Protein AF-A0A5C6ZJZ5-F1 (afdb_monomer)

Secondary structure (DSSP, 8-state):
----------------SSSSSSS-EEEEEEE-SSSSTT-EEEEEEEESS-S--EEEES-TT----SSEEEEEPTTSEEEEEEE-TTS-EEEEEEEPPP-------------GGGGTTSS--

Sequence (121 aa):
MISFLLLTTSSQSQQSTSKANDRLRVEAETGNPTSVINDGYIELNVLGGTPPFSFKWSNRETALESNKASGLVEGIPYEVIITDSQNKSISRSYTVKAQSITETFNSKFDPLFTLMSSVLF

Solvent-accessible surface area (backbone atoms only — not comparable to full-atom values): 7841 Å² total; per-residue (Å²): 136,84,88,80,91,77,77,83,81,78,84,71,94,74,87,70,83,86,70,65,77,62,50,69,40,77,49,74,50,63,43,55,92,61,95,58,87,40,49,16,33,41,39,53,47,76,43,57,58,48,79,65,66,46,39,46,50,71,52,83,86,52,80,41,66,46,57,58,48,69,66,34,55,50,69,44,79,45,44,36,38,40,31,31,65,83,73,54,71,47,79,47,75,49,59,26,78,59,81,76,76,79,78,74,72,72,80,72,73,72,68,82,59,72,68,71,73,68,81,78,126

Structure (mmCIF, N/CA/C/O backbone):
data_AF-A0A5C6ZJZ5-F1
#
_entry.id   AF-A0A5C6ZJZ5-F1
#
loop_
_atom_site.group_PDB
_atom_site.id
_atom_site.type_symbol
_atom_site.label_atom_id
_atom_site.label_alt_id
_atom_site.label_comp_id
_atom_site.label_asym_id
_atom_site.label_entity_id
_atom_site.label_seq_id
_atom_site.pdbx_PDB_ins_code
_atom_site.Cartn_x
_atom_site.Cartn_y
_atom_site.Cartn_z
_atom_site.occupancy
_atom_site.B_iso_or_equiv
_atom_site.auth_seq_id
_atom_site.auth_comp_id
_atom_site.auth_asym_id
_atom_site.auth_atom_id
_atom_site.pdbx_PDB_model_num
ATOM 1 N N . MET A 1 1 ? 17.114 -49.858 37.613 1.00 51.16 1 MET A N 1
ATOM 2 C CA . MET A 1 1 ? 17.561 -48.892 36.587 1.00 51.16 1 MET A CA 1
ATOM 3 C C . MET A 1 1 ? 16.534 -48.882 35.465 1.00 51.16 1 MET A C 1
ATOM 5 O O . MET A 1 1 ? 16.158 -49.968 35.054 1.00 51.16 1 MET A O 1
ATOM 9 N N . ILE A 1 2 ? 16.176 -47.679 34.987 1.00 47.56 2 ILE A N 1
ATOM 10 C CA . ILE A 1 2 ? 15.502 -47.354 33.704 1.00 47.56 2 ILE A CA 1
ATOM 11 C C . ILE A 1 2 ? 13.963 -47.528 33.743 1.00 47.56 2 ILE A C 1
ATOM 13 O O . ILE A 1 2 ? 13.474 -48.643 33.829 1.00 47.56 2 ILE A O 1
ATOM 17 N N . SER A 1 3 ? 13.182 -46.453 33.952 1.00 48.03 3 SER A N 1
ATOM 18 C CA . SER A 1 3 ? 12.715 -45.426 32.976 1.00 48.03 3 SER A CA 1
ATOM 19 C C . SER A 1 3 ? 11.649 -46.009 32.025 1.00 48.03 3 SER A C 1
ATOM 21 O O . SER A 1 3 ? 11.867 -47.067 31.460 1.00 48.03 3 SER A O 1
ATOM 23 N N . PHE A 1 4 ? 10.457 -45.442 31.828 1.00 49.22 4 PHE A N 1
ATOM 24 C CA . PHE A 1 4 ? 10.199 -44.078 31.375 1.00 49.22 4 PHE A CA 1
ATOM 25 C C . PHE A 1 4 ? 8.780 -43.621 31.749 1.00 49.22 4 PHE A C 1
ATOM 27 O O . PHE A 1 4 ? 7.790 -44.294 31.468 1.00 49.22 4 PHE A O 1
ATOM 34 N N . LEU A 1 5 ? 8.711 -42.420 32.319 1.00 56.75 5 LEU A N 1
ATOM 35 C CA . LEU A 1 5 ? 7.528 -41.574 32.393 1.00 56.75 5 LEU A CA 1
ATOM 36 C C . LEU A 1 5 ? 7.246 -41.041 30.976 1.00 56.75 5 LEU A C 1
ATOM 38 O O . LEU A 1 5 ? 7.980 -40.180 30.493 1.00 56.75 5 LEU A O 1
ATOM 42 N N . LEU A 1 6 ? 6.227 -41.556 30.288 1.00 57.25 6 LEU A N 1
ATOM 43 C CA . LEU A 1 6 ? 5.754 -40.968 29.033 1.00 57.25 6 LEU A CA 1
ATOM 44 C C . LEU A 1 6 ? 4.543 -40.092 29.334 1.00 57.25 6 LEU A C 1
ATOM 46 O O . LEU A 1 6 ? 3.450 -40.567 29.635 1.00 57.25 6 LEU A O 1
ATOM 50 N N . LEU A 1 7 ? 4.819 -38.790 29.305 1.00 52.09 7 LEU A N 1
ATOM 51 C CA . LEU A 1 7 ? 3.867 -37.698 29.395 1.00 52.09 7 LEU A CA 1
ATOM 52 C C . LEU A 1 7 ? 2.707 -37.943 28.428 1.00 52.09 7 LEU A C 1
ATOM 54 O O . LEU A 1 7 ? 2.906 -38.193 27.239 1.00 52.09 7 LEU A O 1
ATOM 58 N N . THR A 1 8 ? 1.489 -37.810 28.941 1.00 52.31 8 THR A N 1
ATOM 59 C CA . THR A 1 8 ? 0.281 -37.709 28.133 1.00 52.31 8 THR A CA 1
ATOM 60 C C . THR A 1 8 ? 0.430 -36.528 27.180 1.00 52.31 8 THR A C 1
ATOM 62 O O . THR A 1 8 ? 0.339 -35.371 27.592 1.00 52.31 8 THR A O 1
ATOM 65 N N . THR A 1 9 ? 0.633 -36.790 25.893 1.00 54.66 9 THR A N 1
ATOM 66 C CA . THR A 1 9 ? 0.371 -35.789 24.862 1.00 54.66 9 THR A CA 1
ATOM 67 C C . THR A 1 9 ? -1.144 -35.654 24.742 1.00 54.66 9 THR A C 1
ATOM 69 O O . THR A 1 9 ? -1.765 -36.287 23.887 1.00 54.66 9 THR A O 1
ATOM 72 N N . SER A 1 10 ? -1.768 -34.851 25.613 1.00 52.91 10 SER A N 1
ATOM 73 C CA . SER A 1 10 ? -3.106 -34.323 25.339 1.00 52.91 10 SER A CA 1
ATOM 74 C C . SER A 1 10 ? -2.964 -33.302 24.216 1.00 52.91 10 SER A C 1
ATOM 76 O O . SER A 1 10 ? -2.800 -32.100 24.428 1.00 52.91 10 SER A O 1
ATOM 78 N N . SER A 1 11 ? -2.943 -33.823 22.995 1.00 55.97 11 SER A N 1
ATOM 79 C CA . SER A 1 11 ? -3.077 -33.044 21.782 1.00 55.97 11 SER A CA 1
ATOM 80 C C . SER A 1 11 ? -4.490 -32.472 21.766 1.00 55.97 11 SER A C 1
ATOM 82 O O . SER A 1 11 ? -5.435 -33.201 21.484 1.00 55.97 11 SER A O 1
ATOM 84 N N . GLN A 1 12 ? -4.637 -31.203 22.154 1.00 45.44 12 GLN A N 1
ATOM 85 C CA . GLN A 1 12 ? -5.753 -30.340 21.757 1.00 45.44 12 GLN A CA 1
ATOM 86 C C . GLN A 1 12 ? -5.498 -28.884 22.180 1.00 45.44 12 GLN A C 1
ATOM 88 O O . GLN A 1 12 ? -6.189 -28.302 23.007 1.00 45.44 12 GLN A O 1
ATOM 93 N N . SER A 1 13 ? -4.527 -28.238 21.538 1.00 47.72 13 SER A N 1
ATOM 94 C CA . SER A 1 13 ? -4.608 -26.796 21.278 1.00 47.72 13 SER A CA 1
ATOM 95 C C . SER A 1 13 ? -5.205 -26.576 19.885 1.00 47.72 13 SER A C 1
ATOM 97 O O . SER A 1 13 ? -4.597 -25.992 18.997 1.00 47.72 13 SER A O 1
ATOM 99 N N . GLN A 1 14 ? -6.432 -27.058 19.686 1.00 46.06 14 GLN A N 1
ATOM 100 C CA . GLN A 1 14 ? -7.298 -26.587 18.604 1.00 46.06 14 GLN A CA 1
ATOM 101 C C . GLN A 1 14 ? -8.611 -26.056 19.180 1.00 46.06 14 GLN A C 1
ATOM 103 O O . GLN A 1 14 ? -9.696 -26.366 18.707 1.00 46.06 14 GLN A O 1
ATOM 108 N N . GLN A 1 15 ? -8.523 -25.205 20.202 1.00 44.91 15 GLN A N 1
ATOM 109 C CA . GLN A 1 15 ? -9.610 -24.282 20.505 1.00 44.91 15 GLN A CA 1
ATOM 110 C C . GLN A 1 15 ? -9.346 -22.976 19.756 1.00 44.91 15 GLN A C 1
ATOM 112 O O . GLN A 1 15 ? -8.782 -22.022 20.282 1.00 44.91 15 GLN A O 1
ATOM 117 N N . SER A 1 16 ? -9.687 -22.951 18.470 1.00 49.12 16 SER A N 1
ATOM 118 C CA . SER A 1 16 ? -9.723 -21.723 17.668 1.00 49.12 16 SER A CA 1
ATOM 119 C C . SER A 1 16 ? -10.719 -21.868 16.523 1.00 49.12 16 SER A C 1
ATOM 121 O O . SER A 1 16 ? -10.360 -21.754 15.360 1.00 49.12 16 SER A O 1
ATOM 123 N N . THR A 1 17 ? -11.989 -22.116 16.846 1.00 42.81 17 THR A N 1
ATOM 124 C CA . THR A 1 17 ? -13.073 -22.051 15.848 1.00 42.81 17 THR A CA 1
ATOM 125 C C . THR A 1 17 ? -14.242 -21.139 16.230 1.00 42.81 17 THR A C 1
ATOM 127 O O . THR A 1 17 ? -15.189 -21.054 15.462 1.00 42.81 17 THR A O 1
ATOM 130 N N . SER A 1 18 ? -14.182 -20.354 17.318 1.00 50.16 18 SER A N 1
ATOM 131 C CA . SER A 1 18 ? -15.253 -19.376 17.636 1.00 50.16 18 SER A CA 1
ATOM 132 C C . SER A 1 18 ? -14.809 -17.925 17.871 1.00 50.16 18 SER A C 1
ATOM 134 O O . SER A 1 18 ? -15.624 -17.082 18.228 1.00 50.16 18 SER A O 1
ATOM 136 N N . LYS A 1 19 ? -13.539 -17.582 17.614 1.00 47.31 19 LYS A N 1
ATOM 137 C CA . LYS A 1 19 ? -13.053 -16.183 17.650 1.00 47.31 19 LYS A CA 1
ATOM 138 C C . LYS A 1 19 ? -11.983 -15.888 16.594 1.00 47.31 19 LYS A C 1
ATOM 140 O O . LYS A 1 19 ? -11.098 -15.059 16.788 1.00 47.31 19 LYS A O 1
ATOM 145 N N . ALA A 1 20 ? -12.032 -16.623 15.486 1.00 44.69 20 ALA A N 1
ATOM 146 C CA . ALA A 1 20 ? -11.135 -16.430 14.348 1.00 44.69 20 ALA A CA 1
ATOM 147 C C . ALA A 1 20 ? -11.693 -15.426 13.318 1.00 44.69 20 ALA A C 1
ATOM 149 O O . ALA A 1 20 ? -10.914 -14.862 12.560 1.00 44.69 20 ALA A O 1
ATOM 150 N N . ASN A 1 21 ? -13.004 -15.145 13.347 1.00 51.97 21 ASN A N 1
ATOM 151 C CA . ASN A 1 21 ? -13.666 -14.224 12.410 1.00 51.97 21 ASN A CA 1
ATOM 152 C C . ASN A 1 21 ? -13.726 -12.756 12.879 1.00 51.97 21 ASN A C 1
ATOM 154 O O . ASN A 1 21 ? -14.207 -11.914 12.135 1.00 51.97 21 ASN A O 1
ATOM 158 N N . ASP A 1 22 ? -13.230 -12.435 14.079 1.00 55.84 22 ASP A N 1
ATOM 159 C CA . ASP A 1 22 ? -13.192 -11.058 14.623 1.00 55.84 22 ASP A CA 1
ATOM 160 C C . ASP A 1 22 ? -11.760 -10.486 14.701 1.00 55.84 22 ASP A C 1
ATOM 162 O O . ASP A 1 22 ? -11.496 -9.392 15.201 1.00 55.84 22 ASP A O 1
ATOM 166 N N . ARG A 1 23 ? -10.772 -11.250 14.225 1.00 70.50 23 ARG A N 1
ATOM 167 C CA . ARG A 1 23 ? -9.398 -10.756 14.142 1.00 70.50 23 ARG A CA 1
ATOM 168 C C . ARG A 1 23 ? -9.292 -9.880 12.903 1.00 70.50 23 ARG A C 1
ATOM 170 O O . ARG A 1 23 ? -9.435 -10.396 11.801 1.00 70.50 23 ARG A O 1
ATOM 177 N N . LEU A 1 24 ? -9.022 -8.588 13.108 1.00 77.88 24 LEU A N 1
ATOM 178 C CA . LEU A 1 24 ? -8.704 -7.636 12.044 1.00 77.88 24 LEU A CA 1
ATOM 179 C C . LEU A 1 24 ? -7.653 -8.271 11.121 1.00 77.88 24 LEU A C 1
ATOM 181 O O . LEU A 1 24 ? -6.517 -8.530 11.525 1.00 77.88 24 LEU A O 1
ATOM 185 N N . ARG A 1 25 ? -8.059 -8.596 9.897 1.00 82.25 25 ARG A N 1
ATOM 186 C CA . ARG A 1 25 ? -7.195 -9.146 8.859 1.00 82.25 25 ARG A CA 1
ATOM 187 C C . ARG A 1 25 ? -7.152 -8.144 7.723 1.00 82.25 25 ARG A C 1
ATOM 189 O O . ARG A 1 25 ? -8.117 -7.442 7.458 1.00 82.25 25 ARG A O 1
ATOM 196 N N . VAL A 1 26 ? -5.995 -8.047 7.089 1.00 85.50 26 VAL A N 1
ATOM 197 C CA . VAL A 1 26 ? -5.802 -7.143 5.961 1.00 85.50 26 VAL A CA 1
ATOM 198 C C . VAL A 1 26 ? -5.121 -7.958 4.888 1.00 85.50 26 VAL A C 1
ATOM 200 O O . VAL A 1 26 ? -4.087 -8.575 5.152 1.00 85.50 26 VAL A O 1
ATOM 203 N N . GLU A 1 27 ? -5.753 -7.997 3.730 1.00 86.75 27 GLU A N 1
ATOM 204 C CA . GLU A 1 27 ? -5.222 -8.571 2.503 1.00 86.75 27 GLU A CA 1
ATOM 205 C C . GLU A 1 27 ? -4.886 -7.401 1.577 1.00 86.75 27 GLU A C 1
ATOM 207 O O . GLU A 1 27 ? -5.584 -6.388 1.595 1.00 86.75 27 GLU A O 1
ATOM 212 N N . ALA A 1 28 ? -3.790 -7.495 0.828 1.00 86.75 28 ALA A N 1
ATOM 213 C CA . ALA A 1 28 ? -3.397 -6.446 -0.102 1.00 86.75 28 ALA A CA 1
ATOM 214 C C . ALA A 1 28 ? -3.234 -7.005 -1.502 1.00 86.75 28 ALA A C 1
ATOM 216 O O . ALA A 1 28 ? -2.652 -8.075 -1.694 1.00 86.75 28 ALA A O 1
ATOM 217 N N . GLU A 1 29 ? -3.704 -6.230 -2.461 1.00 89.12 29 GLU A N 1
ATOM 218 C CA . GLU A 1 29 ? -3.447 -6.420 -3.872 1.00 89.12 29 GLU A CA 1
ATOM 219 C C . GLU A 1 29 ? -2.383 -5.412 -4.306 1.00 89.12 29 GLU A C 1
ATOM 221 O O . GLU A 1 29 ? -2.502 -4.219 -4.025 1.00 89.12 29 GLU A O 1
ATOM 226 N N . THR A 1 30 ? -1.318 -5.888 -4.951 1.00 88.94 30 THR A N 1
ATOM 227 C CA . THR A 1 30 ? -0.250 -5.031 -5.475 1.00 88.94 30 THR A CA 1
ATOM 228 C C . THR A 1 30 ? -0.083 -5.256 -6.967 1.00 88.94 30 THR A C 1
ATOM 230 O O . THR A 1 30 ? -0.168 -6.387 -7.449 1.00 88.94 30 THR A O 1
ATOM 233 N N . GLY A 1 31 ? 0.180 -4.182 -7.703 1.00 85.75 31 GLY A N 1
ATOM 234 C CA . GLY A 1 31 ? 0.367 -4.257 -9.146 1.00 85.75 31 GLY A CA 1
ATOM 235 C C . GLY A 1 31 ? 0.950 -2.977 -9.723 1.00 85.75 31 GLY A C 1
ATOM 236 O O . GLY A 1 31 ? 1.074 -1.974 -9.029 1.00 85.75 31 GLY A O 1
ATOM 237 N N . ASN A 1 32 ? 1.309 -3.028 -11.001 1.00 85.25 32 ASN A N 1
ATOM 238 C CA . ASN A 1 32 ? 1.593 -1.855 -11.823 1.00 85.25 32 ASN A CA 1
ATOM 239 C C . ASN A 1 32 ? 0.718 -1.991 -13.087 1.00 85.25 32 ASN A C 1
ATOM 241 O O . ASN A 1 32 ? 0.840 -3.011 -13.777 1.00 85.25 32 ASN A O 1
ATOM 245 N N . PRO A 1 33 ? -0.207 -1.047 -13.353 1.00 80.88 33 PRO A N 1
ATOM 246 C CA . PRO A 1 33 ? -1.108 -1.108 -14.497 1.00 80.88 33 PRO A CA 1
ATOM 247 C C . PRO A 1 33 ? -0.410 -0.760 -15.819 1.00 80.88 33 PRO A C 1
ATOM 249 O O . PRO A 1 33 ? -0.965 -1.029 -16.884 1.00 80.88 33 PRO A O 1
ATOM 252 N N . THR A 1 34 ? 0.782 -0.166 -15.774 1.00 77.75 34 THR A N 1
ATOM 253 C CA . THR A 1 34 ? 1.538 0.271 -16.946 1.00 77.75 34 THR A CA 1
ATOM 254 C C . THR A 1 34 ? 2.941 -0.344 -16.981 1.00 77.75 34 THR A C 1
ATOM 256 O O . THR A 1 34 ? 3.347 -1.127 -16.125 1.00 77.75 34 THR A O 1
ATOM 259 N N . SER A 1 35 ? 3.693 -0.036 -18.038 1.00 76.12 35 SER A N 1
ATOM 260 C CA . SER A 1 35 ? 5.134 -0.324 -18.117 1.00 76.12 35 SER A CA 1
ATOM 261 C C . SER A 1 35 ? 5.981 0.877 -17.681 1.00 76.12 35 SER A C 1
ATOM 263 O O . SER A 1 35 ? 7.182 0.911 -17.944 1.00 76.12 35 SER A O 1
ATOM 265 N N . VAL A 1 36 ? 5.353 1.890 -17.074 1.00 74.81 36 VAL A N 1
ATOM 266 C CA . VAL A 1 36 ? 6.022 3.092 -16.575 1.00 74.81 36 VAL A CA 1
ATOM 267 C C . VAL A 1 36 ? 6.521 2.823 -15.158 1.00 74.81 36 VAL A C 1
ATOM 269 O O . VAL A 1 36 ? 5.866 2.144 -14.371 1.00 74.81 36 VAL A O 1
ATOM 272 N N . ILE A 1 37 ? 7.704 3.347 -14.847 1.00 72.38 37 ILE A N 1
ATOM 273 C CA . ILE A 1 37 ? 8.309 3.273 -13.515 1.00 72.38 37 ILE A CA 1
ATOM 274 C C . ILE A 1 37 ? 7.537 4.207 -12.570 1.00 72.38 37 ILE A C 1
ATOM 276 O O . ILE A 1 37 ? 7.219 5.331 -12.961 1.00 72.38 37 ILE A O 1
ATOM 280 N N . ASN A 1 38 ? 7.306 3.784 -11.325 1.00 79.81 38 ASN A N 1
ATOM 281 C CA . ASN A 1 38 ? 6.584 4.534 -10.282 1.00 79.81 38 ASN A CA 1
ATOM 282 C C . ASN A 1 38 ? 5.066 4.666 -10.487 1.00 79.81 38 ASN A C 1
ATOM 284 O O . ASN A 1 38 ? 4.453 5.580 -9.937 1.00 79.81 38 ASN A O 1
ATOM 288 N N . ASP A 1 39 ? 4.449 3.766 -11.251 1.00 82.38 39 ASP A N 1
ATOM 289 C CA . ASP A 1 39 ? 2.990 3.733 -11.440 1.00 82.38 39 ASP A CA 1
ATOM 290 C C . ASP A 1 39 ? 2.331 2.587 -10.649 1.00 82.38 39 ASP A C 1
ATOM 292 O O . ASP A 1 39 ? 1.192 2.186 -10.881 1.00 82.38 39 ASP A O 1
ATOM 296 N N . GLY A 1 40 ? 3.051 2.035 -9.669 1.00 85.88 40 GLY A N 1
ATOM 297 C CA . GLY A 1 40 ? 2.559 0.967 -8.815 1.00 85.88 40 GLY A CA 1
ATOM 298 C C . GLY A 1 40 ? 1.353 1.378 -7.966 1.00 85.88 40 GLY A C 1
ATOM 299 O O . GLY A 1 40 ? 1.214 2.531 -7.543 1.00 85.88 40 GLY A O 1
ATOM 300 N N . TYR A 1 41 ? 0.504 0.403 -7.646 1.00 86.94 41 TYR A N 1
ATOM 301 C CA . TYR A 1 41 ? -0.575 0.540 -6.675 1.00 86.94 41 TYR A CA 1
ATOM 302 C C . TYR A 1 41 ? -0.522 -0.546 -5.600 1.00 86.94 41 TYR A C 1
ATOM 304 O O . TYR A 1 41 ? -0.057 -1.667 -5.825 1.00 86.94 41 TYR A O 1
ATOM 312 N N . ILE A 1 42 ? -1.035 -0.192 -4.425 1.00 88.44 42 ILE A N 1
ATOM 313 C CA . ILE A 1 42 ? -1.366 -1.110 -3.340 1.00 88.44 42 ILE A CA 1
ATOM 314 C C . ILE A 1 42 ? -2.807 -0.817 -2.928 1.00 88.44 42 ILE A C 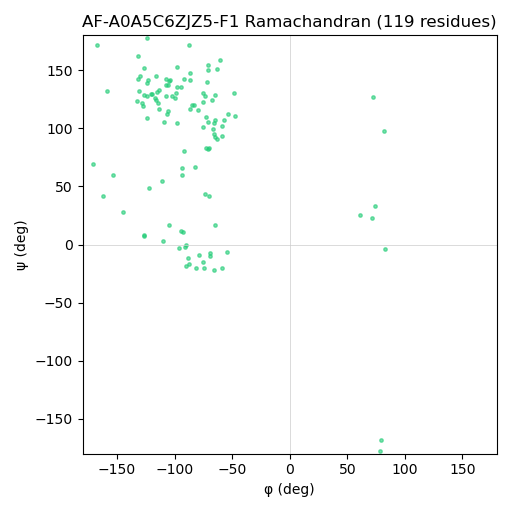1
ATOM 316 O O . ILE A 1 42 ? -3.135 0.303 -2.536 1.00 88.44 42 ILE A O 1
ATOM 320 N N . GLU A 1 43 ? -3.666 -1.824 -3.004 1.00 89.44 43 GLU A N 1
ATOM 321 C CA . GLU A 1 43 ? -5.061 -1.753 -2.584 1.00 89.44 43 GLU A CA 1
ATOM 322 C C . GLU A 1 43 ? -5.295 -2.709 -1.413 1.00 89.44 43 GLU A C 1
ATOM 324 O O . GLU A 1 43 ? -4.960 -3.890 -1.475 1.00 89.44 43 GLU A O 1
ATOM 329 N N . LEU A 1 44 ? -5.813 -2.181 -0.306 1.00 88.75 44 LEU A N 1
ATOM 330 C CA . LEU A 1 44 ? -6.046 -2.908 0.934 1.00 88.75 44 LEU A CA 1
ATOM 331 C C . LEU A 1 44 ? -7.509 -3.327 1.046 1.00 88.75 44 LEU A C 1
ATOM 333 O O . LEU A 1 44 ? -8.420 -2.500 0.985 1.00 88.75 44 LEU A O 1
ATOM 337 N N . ASN A 1 45 ? -7.706 -4.605 1.341 1.00 88.00 45 ASN A N 1
ATOM 338 C CA . ASN A 1 45 ? -8.980 -5.197 1.708 1.00 88.00 45 ASN A CA 1
ATOM 339 C C . ASN A 1 45 ? -8.947 -5.552 3.197 1.00 88.00 45 ASN A C 1
ATOM 341 O O . ASN A 1 45 ? -8.282 -6.500 3.624 1.00 88.00 45 ASN A O 1
ATOM 345 N N . VAL A 1 46 ? -9.647 -4.754 4.005 1.00 85.69 46 VAL A N 1
ATOM 346 C CA . VAL A 1 46 ? -9.790 -4.993 5.446 1.00 85.69 46 VAL A CA 1
ATOM 347 C C . VAL A 1 46 ? -10.943 -5.969 5.671 1.00 85.69 46 VAL A C 1
ATOM 349 O O . VAL A 1 46 ? -12.080 -5.705 5.290 1.00 85.69 46 VAL A O 1
ATOM 352 N N . LEU A 1 47 ? -10.644 -7.109 6.289 1.00 84.62 47 LEU A N 1
ATOM 353 C CA . LEU A 1 47 ? -11.594 -8.168 6.610 1.00 84.62 47 LEU A CA 1
ATOM 354 C C . LEU A 1 47 ? -11.715 -8.292 8.134 1.00 84.62 47 LEU A C 1
ATOM 356 O O . LEU A 1 47 ? -10.730 -8.551 8.831 1.00 84.62 47 LEU A O 1
ATOM 360 N N . GLY A 1 48 ? -12.934 -8.133 8.651 1.00 81.94 48 GLY A N 1
ATOM 361 C CA . GLY A 1 48 ? -13.207 -8.093 10.092 1.00 81.94 48 GLY A CA 1
ATOM 362 C C . GLY A 1 48 ? -12.878 -6.738 10.736 1.00 81.94 48 GLY A C 1
ATOM 363 O O . GLY A 1 48 ? -12.642 -5.751 10.044 1.00 81.94 48 GLY A O 1
ATOM 364 N N . GLY A 1 49 ? -12.862 -6.687 12.072 1.00 80.94 49 GLY A N 1
ATOM 365 C CA . GLY A 1 49 ? -12.670 -5.446 12.834 1.00 80.94 49 GLY A CA 1
ATOM 366 C C . GLY A 1 49 ? -13.929 -4.574 12.921 1.00 80.94 49 GLY A C 1
ATOM 367 O O . GLY A 1 49 ? -14.999 -4.948 12.446 1.00 80.94 49 GLY A O 1
ATOM 368 N N . THR A 1 50 ? -13.807 -3.410 13.568 1.00 83.38 50 THR A N 1
ATOM 369 C CA . THR A 1 50 ? -14.920 -2.459 13.742 1.00 83.38 50 THR A CA 1
ATOM 370 C C . THR A 1 50 ? -14.639 -1.165 12.969 1.00 83.38 50 THR A C 1
ATOM 372 O O . THR A 1 50 ? -13.682 -0.467 13.307 1.00 83.38 50 THR A O 1
ATOM 375 N N . PRO A 1 51 ? -15.453 -0.813 11.958 1.00 81.69 51 PRO A N 1
ATOM 376 C CA . PRO A 1 51 ? -15.369 0.491 11.298 1.00 81.69 51 PRO A CA 1
ATOM 377 C C . PRO A 1 51 ? -15.625 1.654 12.284 1.00 81.69 51 PRO A C 1
ATOM 379 O O . PRO A 1 51 ? -16.290 1.444 13.304 1.00 81.69 51 PRO A O 1
ATOM 382 N N . PRO A 1 52 ? -15.181 2.893 11.995 1.00 86.56 52 PRO A N 1
ATOM 383 C CA . PRO A 1 52 ? -14.328 3.312 10.875 1.00 86.56 52 PRO A CA 1
ATOM 384 C C . PRO A 1 52 ? -12.871 2.837 11.004 1.00 86.56 52 PRO A C 1
ATOM 386 O O . PRO A 1 52 ? -12.378 2.624 12.109 1.00 86.56 52 PRO A O 1
ATOM 389 N N . PHE A 1 53 ? -12.191 2.694 9.863 1.00 86.44 53 PHE A N 1
ATOM 390 C CA . PHE A 1 53 ? -10.763 2.376 9.797 1.00 86.44 53 PHE A CA 1
ATOM 391 C C . PHE A 1 53 ? -9.966 3.612 9.384 1.00 86.44 53 PHE A C 1
ATOM 393 O O . PHE A 1 53 ? -10.360 4.298 8.442 1.00 86.44 53 PHE A O 1
ATOM 400 N N . SER A 1 54 ? -8.837 3.845 10.048 1.00 86.38 54 SER A N 1
ATOM 401 C CA . SER A 1 54 ? -7.845 4.850 9.654 1.00 86.38 54 SER A CA 1
ATOM 402 C C . SER A 1 54 ? -6.605 4.175 9.090 1.00 86.38 54 SER A C 1
ATOM 404 O O . SER A 1 54 ? -6.114 3.188 9.650 1.00 86.38 54 SER A O 1
ATOM 406 N N . PHE A 1 55 ? -6.090 4.728 7.996 1.00 86.81 55 PHE A N 1
ATOM 407 C CA . PHE A 1 55 ? -4.932 4.207 7.277 1.00 86.81 55 PHE A CA 1
ATOM 408 C C . PHE A 1 55 ? -3.805 5.227 7.328 1.00 86.81 55 PHE A C 1
ATOM 410 O O . PHE A 1 55 ? -3.976 6.378 6.938 1.00 86.81 55 PHE A O 1
ATOM 417 N N . LYS A 1 56 ? -2.632 4.793 7.784 1.00 84.81 56 LYS A N 1
ATOM 418 C CA . LYS A 1 56 ? -1.431 5.622 7.812 1.00 84.81 56 LYS A CA 1
ATOM 419 C C . LYS A 1 56 ? -0.309 4.935 7.053 1.00 84.81 56 LYS A C 1
ATOM 421 O O . LYS A 1 56 ? 0.254 3.955 7.536 1.00 84.81 56 LYS A O 1
ATOM 426 N N . TRP A 1 57 ? 0.020 5.474 5.887 1.00 85.56 57 TRP A N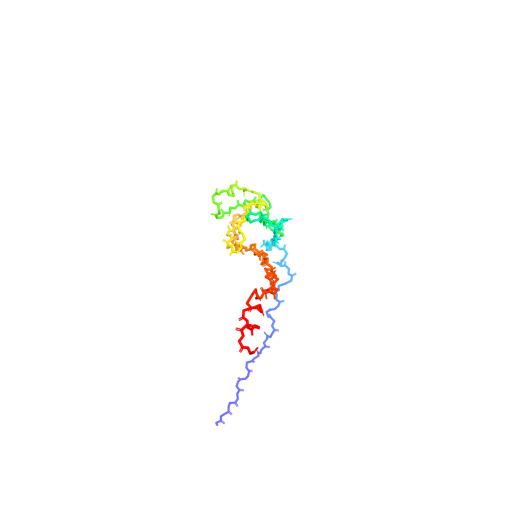 1
ATOM 427 C CA . TRP A 1 57 ? 1.131 5.019 5.055 1.00 85.56 57 TRP A CA 1
ATOM 428 C C . TRP A 1 57 ? 2.445 5.693 5.472 1.00 85.56 57 TRP A C 1
A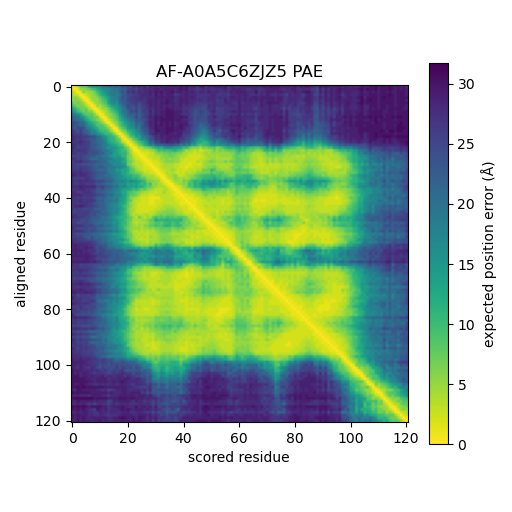TOM 430 O O . TRP A 1 57 ? 2.454 6.842 5.917 1.00 85.56 57 TRP A O 1
ATOM 440 N N . SER A 1 58 ? 3.570 4.986 5.341 1.00 78.62 58 SER A N 1
ATOM 441 C CA . SER A 1 58 ? 4.900 5.516 5.676 1.00 78.62 58 SER A CA 1
ATOM 442 C C . SER A 1 58 ? 5.445 6.519 4.650 1.00 78.62 58 SER A C 1
ATOM 444 O O . SER A 1 58 ? 6.319 7.320 4.989 1.00 78.62 58 SER A O 1
ATOM 446 N N . ASN A 1 59 ? 4.932 6.516 3.415 1.00 70.88 59 ASN A N 1
ATOM 447 C CA . ASN A 1 59 ? 5.343 7.459 2.379 1.00 70.88 59 ASN A CA 1
ATOM 448 C C . ASN A 1 59 ? 4.588 8.793 2.527 1.00 70.88 59 ASN A C 1
ATOM 450 O O . ASN A 1 59 ? 3.362 8.827 2.457 1.00 70.88 59 ASN A O 1
ATOM 454 N N . ARG A 1 60 ? 5.322 9.898 2.723 1.00 56.47 60 ARG A N 1
ATOM 455 C CA . ARG A 1 60 ? 4.752 11.239 2.960 1.00 56.47 60 ARG A CA 1
ATOM 456 C C . ARG A 1 60 ? 3.990 11.808 1.763 1.00 56.47 60 ARG A C 1
ATOM 458 O O . ARG A 1 60 ? 3.148 12.675 1.969 1.00 56.47 60 ARG A O 1
ATOM 465 N N . GLU A 1 61 ? 4.266 11.331 0.549 1.00 58.41 61 GLU A N 1
ATOM 466 C CA . GLU A 1 61 ? 3.526 11.761 -0.647 1.00 58.41 61 GLU A CA 1
ATOM 467 C C . GLU A 1 61 ? 2.187 11.029 -0.807 1.00 58.41 61 GLU A C 1
ATOM 469 O O . GLU A 1 61 ? 1.265 11.541 -1.436 1.00 58.41 61 GLU A O 1
ATOM 474 N N . THR A 1 62 ? 2.023 9.873 -0.160 1.00 57.50 62 THR A N 1
ATOM 475 C CA . THR A 1 62 ? 0.767 9.118 -0.141 1.00 57.50 62 THR A CA 1
ATOM 476 C C . THR A 1 62 ? -0.041 9.501 1.100 1.00 57.50 62 THR A C 1
ATOM 478 O O . THR A 1 62 ? -0.240 8.706 2.016 1.00 57.50 62 THR A O 1
ATOM 481 N N . ALA A 1 63 ? -0.496 10.754 1.158 1.00 52.25 63 ALA A N 1
ATOM 482 C CA . ALA A 1 63 ? -1.289 11.307 2.263 1.00 52.25 63 ALA A CA 1
ATOM 483 C C . ALA A 1 63 ? -2.748 10.800 2.280 1.00 52.25 63 ALA A C 1
ATOM 485 O O . ALA A 1 63 ? -3.690 11.573 2.450 1.00 52.25 63 ALA A O 1
ATOM 486 N N . LEU A 1 64 ? -2.958 9.504 2.057 1.00 54.97 64 LEU A N 1
ATOM 487 C CA . LEU A 1 64 ? -4.283 8.926 1.894 1.00 54.97 64 LEU A CA 1
ATOM 488 C C . LEU A 1 64 ? -4.668 8.129 3.145 1.00 54.97 64 LEU A C 1
ATOM 490 O O . LEU A 1 64 ? -4.166 7.034 3.369 1.00 54.97 64 LEU A O 1
ATOM 494 N N . GLU A 1 65 ? -5.669 8.625 3.877 1.00 61.28 65 GLU A N 1
ATOM 495 C CA . GLU A 1 65 ? -6.540 7.847 4.789 1.00 61.28 65 GLU A CA 1
ATOM 496 C C . GLU A 1 65 ? -7.393 6.812 4.014 1.00 61.28 65 GLU A C 1
ATOM 498 O O . GLU A 1 65 ? -8.418 6.332 4.491 1.00 61.28 65 GLU A O 1
ATOM 503 N N . SER A 1 66 ? -7.015 6.506 2.773 1.00 75.12 66 SER A N 1
ATOM 504 C CA . SER A 1 66 ? -7.728 5.610 1.881 1.00 75.12 66 SER A CA 1
ATOM 505 C C . SER A 1 66 ? -7.093 4.228 1.916 1.00 75.12 66 SER A C 1
ATOM 507 O O . SER A 1 66 ? -5.889 4.060 2.134 1.00 75.12 66 SER A O 1
ATOM 509 N N . ASN A 1 67 ? -7.912 3.225 1.629 1.00 83.62 67 ASN A N 1
ATOM 510 C CA . ASN A 1 67 ? -7.481 1.845 1.476 1.00 83.62 67 ASN A CA 1
ATOM 511 C C . ASN A 1 67 ? -6.629 1.628 0.211 1.00 83.62 67 ASN A C 1
ATOM 513 O O . ASN A 1 67 ? -6.080 0.546 0.037 1.00 83.62 67 ASN A O 1
ATOM 517 N N . LYS A 1 68 ? -6.503 2.632 -0.664 1.00 85.25 68 LYS A N 1
ATOM 518 C CA . LYS A 1 68 ? -5.732 2.559 -1.907 1.00 85.25 68 LYS A CA 1
ATOM 519 C C . LYS A 1 68 ? -4.617 3.599 -1.952 1.00 85.25 68 LYS A C 1
ATOM 521 O O . LYS A 1 68 ? -4.861 4.789 -1.764 1.00 85.25 68 LYS A O 1
ATOM 526 N N . ALA A 1 69 ? -3.416 3.131 -2.269 1.00 84.50 69 ALA A N 1
ATOM 527 C CA . ALA A 1 69 ? -2.231 3.922 -2.560 1.00 84.50 69 ALA A CA 1
ATOM 528 C C . ALA A 1 69 ? -1.823 3.701 -4.025 1.00 84.50 69 ALA A C 1
ATOM 530 O O . ALA A 1 69 ? -1.750 2.560 -4.477 1.00 84.50 69 ALA A O 1
ATOM 531 N N . SER A 1 70 ? -1.567 4.775 -4.768 1.00 84.81 70 SER A N 1
ATOM 532 C CA . SER A 1 70 ? -1.151 4.756 -6.180 1.00 84.81 70 SER A CA 1
ATOM 533 C C . SER A 1 70 ? 0.058 5.667 -6.398 1.00 84.81 70 SER A C 1
ATOM 535 O O . SER A 1 70 ? 0.315 6.537 -5.566 1.00 84.81 70 SER A O 1
ATOM 537 N N . GLY A 1 71 ? 0.771 5.498 -7.515 1.00 79.88 71 GLY A N 1
ATOM 538 C CA . GLY A 1 71 ? 1.998 6.254 -7.798 1.00 79.88 71 GLY A CA 1
ATOM 539 C C . GLY A 1 71 ? 3.186 5.774 -6.960 1.00 79.88 71 GLY A C 1
ATOM 540 O O . GLY A 1 71 ? 3.999 6.570 -6.493 1.00 79.88 71 GLY A O 1
ATOM 541 N N . LEU A 1 72 ? 3.226 4.473 -6.667 1.00 84.38 72 LEU A N 1
ATOM 542 C CA . LEU A 1 72 ? 4.247 3.859 -5.831 1.00 84.38 72 LEU A CA 1
ATOM 543 C C . LEU A 1 72 ? 5.411 3.344 -6.678 1.00 84.38 72 LEU A C 1
ATOM 545 O O . LEU A 1 72 ? 5.220 2.780 -7.752 1.00 84.38 72 LEU A O 1
ATOM 549 N N . VAL A 1 73 ? 6.617 3.494 -6.140 1.00 84.75 73 VAL A N 1
ATOM 550 C CA . VAL A 1 73 ? 7.869 2.983 -6.704 1.00 84.75 73 VAL A CA 1
ATOM 551 C C . VAL A 1 73 ? 7.930 1.471 -6.520 1.00 84.75 73 VAL A C 1
ATOM 553 O O . VAL A 1 73 ? 7.777 0.950 -5.412 1.00 84.75 73 VAL A O 1
ATOM 556 N N . GLU A 1 74 ? 8.186 0.739 -7.597 1.00 84.94 74 GLU A N 1
ATOM 557 C CA . GLU A 1 74 ? 8.336 -0.706 -7.525 1.00 84.94 74 GLU A CA 1
ATOM 558 C C . GLU A 1 74 ? 9.637 -1.122 -6.819 1.00 84.94 74 GLU A C 1
ATOM 560 O O . GLU A 1 74 ? 10.658 -0.441 -6.865 1.00 84.94 74 GLU A O 1
ATOM 565 N N . GLY A 1 75 ? 9.621 -2.283 -6.163 1.00 79.31 75 GLY A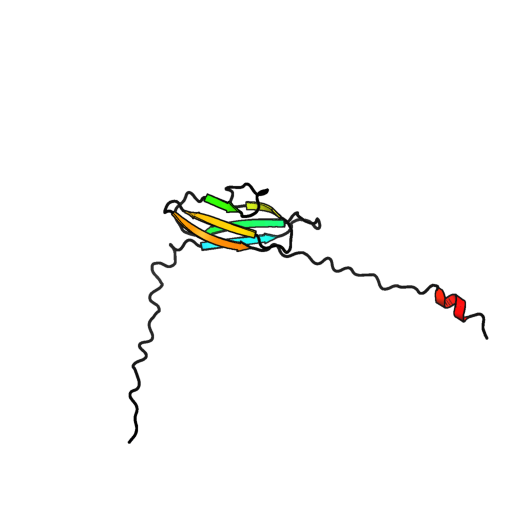 N 1
ATOM 566 C CA . GLY A 1 75 ? 10.794 -2.867 -5.506 1.00 79.31 75 GLY A CA 1
ATOM 567 C C . GLY A 1 75 ? 11.104 -2.329 -4.104 1.00 79.31 75 GLY A C 1
ATOM 568 O O . GLY A 1 75 ? 11.988 -2.871 -3.443 1.00 79.31 75 GLY A O 1
ATOM 569 N N . ILE A 1 76 ? 10.366 -1.330 -3.611 1.00 82.44 76 ILE A N 1
ATOM 570 C CA . ILE A 1 76 ? 10.542 -0.755 -2.267 1.00 82.44 76 ILE A CA 1
ATOM 571 C C . ILE A 1 76 ? 9.420 -1.239 -1.324 1.00 82.44 76 ILE A C 1
ATOM 573 O O . ILE A 1 76 ? 8.269 -1.365 -1.751 1.00 82.44 76 ILE A O 1
ATOM 577 N N . PRO A 1 77 ? 9.713 -1.552 -0.044 1.00 85.19 77 PRO A N 1
ATOM 578 C CA . PRO A 1 77 ? 8.683 -1.851 0.947 1.00 85.19 77 PRO A CA 1
ATOM 579 C C . PRO A 1 77 ? 7.960 -0.584 1.426 1.00 85.19 77 PRO A C 1
ATOM 581 O O . PRO A 1 77 ? 8.582 0.379 1.873 1.00 85.19 77 PRO A O 1
ATOM 584 N N . TYR A 1 78 ? 6.632 -0.632 1.412 1.00 86.38 78 TYR A N 1
ATOM 585 C CA . TYR A 1 78 ? 5.736 0.370 1.979 1.00 86.38 78 TYR A CA 1
ATOM 586 C C . TYR A 1 78 ? 5.094 -0.174 3.246 1.00 86.38 78 TYR A C 1
ATOM 588 O O . TYR A 1 78 ? 4.528 -1.268 3.240 1.00 86.38 78 TYR A O 1
ATOM 596 N N . GLU A 1 79 ? 5.186 0.581 4.337 1.00 87.94 79 GLU A N 1
ATOM 597 C CA . GLU A 1 79 ? 4.554 0.226 5.604 1.00 87.94 79 GLU A CA 1
ATOM 598 C C . GLU A 1 79 ? 3.227 0.972 5.740 1.00 87.94 79 GLU A C 1
ATOM 600 O O . GLU A 1 79 ? 3.140 2.172 5.467 1.00 87.94 79 GLU A O 1
ATOM 605 N N . VAL A 1 80 ? 2.194 0.252 6.169 1.00 87.88 80 VAL A N 1
ATOM 606 C CA . VAL A 1 80 ? 0.878 0.808 6.462 1.00 87.88 80 VAL A CA 1
ATOM 607 C C . VAL A 1 80 ? 0.397 0.347 7.821 1.00 87.88 80 VAL A C 1
ATOM 609 O O . VAL A 1 80 ? 0.424 -0.840 8.147 1.00 87.88 80 VAL A O 1
ATOM 612 N N . ILE A 1 81 ? -0.077 1.310 8.602 1.00 88.19 81 ILE A N 1
ATOM 613 C CA . ILE A 1 81 ? -0.697 1.085 9.898 1.00 88.19 81 ILE A CA 1
ATOM 614 C C . ILE A 1 81 ? -2.201 1.283 9.721 1.00 88.19 81 ILE A C 1
ATOM 616 O O . ILE A 1 81 ? -2.651 2.387 9.416 1.00 88.19 81 ILE A O 1
ATOM 620 N N . ILE A 1 82 ? -2.967 0.210 9.907 1.00 88.00 82 ILE A N 1
ATOM 621 C CA . ILE A 1 82 ? -4.432 0.229 9.903 1.00 88.00 82 ILE A CA 1
ATOM 622 C C . ILE A 1 82 ? -4.902 0.232 11.351 1.00 88.00 82 ILE A C 1
ATOM 624 O O . ILE A 1 82 ? -4.504 -0.651 12.110 1.00 88.00 82 ILE A O 1
ATOM 628 N N . THR A 1 83 ? -5.744 1.193 11.730 1.00 87.75 83 THR A N 1
ATOM 629 C CA . THR A 1 83 ? -6.324 1.291 13.079 1.00 87.75 83 THR A CA 1
ATOM 630 C C . THR A 1 83 ? -7.843 1.215 13.005 1.00 87.75 83 THR A C 1
ATOM 632 O O . THR A 1 83 ? -8.450 1.929 12.210 1.00 87.75 83 THR A O 1
ATOM 635 N N . ASP A 1 84 ? -8.449 0.337 13.804 1.00 88.81 84 ASP A N 1
ATOM 636 C CA . ASP A 1 84 ? -9.907 0.228 13.938 1.00 88.81 84 ASP A CA 1
ATOM 637 C C . ASP A 1 84 ? -10.475 1.185 15.006 1.00 88.81 84 ASP A C 1
ATOM 639 O O . ASP A 1 84 ? -9.735 1.802 15.778 1.00 88.81 84 ASP A O 1
ATOM 643 N N . SER A 1 85 ? -11.805 1.295 15.088 1.00 86.38 85 SER A N 1
ATOM 644 C CA . SER A 1 85 ? -12.473 2.174 16.063 1.00 86.38 85 SER A CA 1
ATOM 645 C C . SER A 1 85 ? -12.342 1.724 17.522 1.00 86.38 85 SER A C 1
ATOM 647 O O . SER A 1 85 ? -12.654 2.485 18.439 1.00 86.38 85 SER A O 1
ATOM 649 N N . GLN A 1 86 ? -11.833 0.513 17.759 1.00 86.44 86 GLN A N 1
ATOM 650 C CA . GLN A 1 86 ? -11.494 -0.002 19.085 1.00 86.44 86 GLN A CA 1
ATOM 651 C C . GLN A 1 86 ? -10.026 0.270 19.457 1.00 86.44 86 GLN A C 1
ATOM 653 O O . GLN A 1 86 ? -9.544 -0.260 20.459 1.00 86.44 86 GLN A O 1
ATOM 658 N N . ASN A 1 87 ? -9.316 1.101 18.683 1.00 82.25 87 ASN A N 1
ATOM 659 C CA . ASN A 1 87 ? -7.889 1.403 18.835 1.00 82.25 87 ASN A CA 1
ATOM 660 C C . ASN A 1 87 ? -6.971 0.180 18.678 1.00 82.25 87 ASN A C 1
ATOM 662 O O . ASN A 1 87 ? -5.861 0.149 19.215 1.00 82.25 87 ASN A O 1
ATOM 666 N N . LYS A 1 88 ? -7.402 -0.848 17.943 1.00 85.94 88 LYS A N 1
ATOM 667 C CA . LYS A 1 88 ? -6.535 -1.956 17.551 1.00 85.94 88 LYS A CA 1
ATOM 668 C C . LYS A 1 88 ? -5.819 -1.580 16.262 1.00 85.94 88 LYS A C 1
ATOM 670 O O . LYS A 1 88 ? -6.448 -1.413 15.217 1.00 85.94 88 LYS A O 1
ATOM 675 N N . SER A 1 89 ? -4.496 -1.494 16.338 1.00 85.38 89 SER A N 1
ATOM 676 C CA . SER A 1 89 ? -3.650 -1.207 15.184 1.00 85.38 89 SER A CA 1
ATOM 677 C C . SER A 1 89 ? -2.936 -2.459 14.682 1.00 85.38 89 SER A C 1
ATOM 679 O O . SER A 1 89 ? -2.472 -3.288 15.467 1.00 85.38 89 SER A O 1
ATOM 681 N N . ILE A 1 90 ? -2.815 -2.579 13.364 1.00 87.12 90 ILE A N 1
ATOM 682 C CA . ILE A 1 90 ? -1.995 -3.586 12.691 1.00 87.12 90 ILE A CA 1
ATOM 683 C C . ILE A 1 90 ? -1.057 -2.868 11.730 1.00 87.12 90 ILE A C 1
ATOM 685 O O . ILE A 1 90 ? -1.513 -2.085 10.901 1.00 87.12 90 ILE A O 1
ATOM 689 N N . SER A 1 91 ? 0.239 -3.172 11.826 1.00 87.62 91 SER A N 1
ATOM 690 C CA . SER A 1 91 ? 1.217 -2.777 10.812 1.00 87.62 91 SER A CA 1
ATOM 691 C C . SER A 1 91 ? 1.408 -3.904 9.797 1.00 87.62 91 SER A C 1
ATOM 693 O O . SER A 1 91 ? 1.502 -5.083 10.158 1.00 87.62 91 SER A O 1
ATOM 695 N N . ARG A 1 92 ? 1.437 -3.540 8.517 1.00 88.25 92 ARG A N 1
ATOM 696 C CA . ARG A 1 92 ? 1.746 -4.425 7.393 1.00 88.25 92 ARG A CA 1
ATOM 697 C C . ARG A 1 92 ? 2.802 -3.760 6.526 1.00 88.25 92 ARG A C 1
ATOM 699 O O . ARG A 1 92 ? 2.766 -2.550 6.328 1.00 88.25 92 ARG A O 1
ATOM 706 N N . SER A 1 93 ? 3.684 -4.572 5.954 1.00 87.06 93 SER A N 1
ATOM 707 C CA . SER A 1 93 ? 4.608 -4.133 4.913 1.00 87.06 93 SER A CA 1
ATOM 708 C C . SER A 1 93 ? 4.262 -4.821 3.599 1.00 87.06 93 SER A C 1
ATOM 710 O O . SER A 1 93 ? 4.048 -6.035 3.572 1.00 87.06 93 SER A O 1
ATOM 712 N N . TYR A 1 94 ? 4.196 -4.039 2.526 1.00 88.19 94 TYR A N 1
ATOM 713 C CA . TYR A 1 94 ? 3.878 -4.503 1.183 1.00 88.19 94 TYR A CA 1
ATOM 714 C C . TYR A 1 94 ? 4.890 -3.952 0.185 1.00 88.19 94 TYR A C 1
ATOM 716 O O . TYR A 1 94 ? 5.304 -2.801 0.277 1.00 88.19 94 TYR A O 1
ATOM 724 N N . THR A 1 95 ? 5.261 -4.765 -0.798 1.00 86.81 95 THR A N 1
ATOM 725 C CA . THR A 1 95 ? 6.185 -4.375 -1.866 1.00 86.81 95 THR A CA 1
ATOM 726 C C . THR A 1 95 ? 5.506 -4.599 -3.206 1.00 86.81 95 THR A C 1
ATOM 728 O O . THR A 1 95 ? 5.006 -5.695 -3.478 1.00 86.81 95 THR A O 1
ATOM 731 N N . VAL A 1 96 ? 5.494 -3.570 -4.052 1.00 86.69 96 VAL A N 1
ATOM 732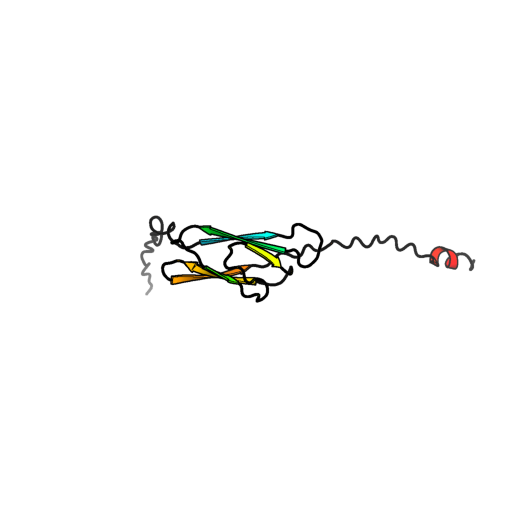 C CA . VAL A 1 96 ? 5.071 -3.712 -5.447 1.00 86.69 96 VAL A CA 1
ATOM 733 C C . VAL A 1 96 ? 6.205 -4.405 -6.194 1.00 86.69 96 VAL A C 1
ATOM 735 O O . VAL A 1 96 ? 7.345 -3.941 -6.167 1.00 86.69 96 VAL A O 1
ATOM 738 N N . LYS A 1 97 ? 5.929 -5.552 -6.818 1.00 82.31 97 LYS A N 1
ATOM 739 C CA . LYS A 1 97 ? 6.952 -6.270 -7.584 1.00 82.31 97 LYS A CA 1
ATOM 740 C C . LYS A 1 97 ? 7.327 -5.444 -8.809 1.00 82.31 97 LYS A C 1
ATOM 742 O O . LYS A 1 97 ? 6.460 -5.126 -9.617 1.00 82.31 97 LYS A O 1
ATOM 747 N N . ALA A 1 98 ? 8.615 -5.146 -8.956 1.00 74.75 98 ALA A N 1
ATOM 748 C CA . ALA A 1 98 ? 9.121 -4.560 -10.186 1.00 74.75 98 ALA A CA 1
ATOM 749 C C . ALA A 1 98 ? 8.943 -5.565 -11.326 1.00 74.75 98 ALA A C 1
ATOM 751 O O . ALA A 1 98 ? 9.348 -6.725 -11.209 1.00 74.75 98 ALA A O 1
ATOM 752 N N . GLN A 1 99 ? 8.329 -5.126 -12.423 1.00 69.44 99 GLN A N 1
ATOM 753 C CA . GLN A 1 99 ? 8.375 -5.891 -13.658 1.00 69.44 99 GLN A CA 1
ATOM 754 C C . GLN A 1 99 ? 9.793 -5.753 -14.211 1.00 69.44 99 GLN A C 1
ATOM 756 O O . GLN A 1 99 ? 10.200 -4.677 -14.644 1.00 69.44 99 GLN A O 1
ATOM 761 N N . SER A 1 100 ? 10.576 -6.831 -14.164 1.00 63.62 100 SER A N 1
ATOM 762 C CA . SER A 1 100 ? 11.816 -6.889 -14.930 1.00 63.62 100 SER A CA 1
ATOM 763 C C . SER A 1 100 ? 11.431 -6.886 -16.403 1.00 63.62 100 SER A C 1
ATOM 765 O O . SER A 1 100 ? 10.965 -7.901 -16.924 1.00 63.62 100 SER A O 1
ATOM 767 N N . ILE A 1 101 ? 11.609 -5.753 -17.081 1.00 60.25 101 ILE A N 1
ATOM 768 C CA . ILE A 1 101 ? 11.688 -5.761 -18.539 1.00 60.25 101 ILE A CA 1
ATOM 769 C C . ILE A 1 101 ? 12.782 -6.765 -18.904 1.00 60.25 101 ILE A C 1
ATOM 771 O O . ILE A 1 101 ? 13.948 -6.592 -18.557 1.00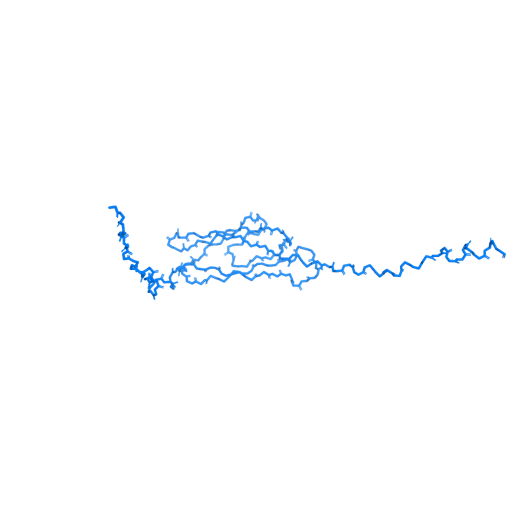 60.25 101 ILE A O 1
ATOM 775 N N . THR A 1 102 ? 12.390 -7.878 -19.528 1.00 50.50 102 THR A N 1
ATOM 776 C CA . THR A 1 102 ? 13.355 -8.773 -20.161 1.00 50.50 102 THR A CA 1
ATOM 777 C C . THR A 1 102 ? 13.939 -7.972 -21.308 1.00 50.50 102 THR A C 1
ATOM 779 O O . THR A 1 102 ? 13.330 -7.882 -22.374 1.00 50.50 102 THR A O 1
ATOM 782 N N . GLU A 1 103 ? 15.083 -7.333 -21.081 1.00 54.41 103 GLU A N 1
ATOM 783 C CA . GLU A 1 103 ? 15.877 -6.778 -22.163 1.00 54.41 103 GLU A CA 1
ATOM 784 C C . GLU A 1 103 ? 16.323 -7.954 -23.029 1.00 54.41 103 GLU A C 1
ATOM 786 O O . GLU A 1 103 ? 17.341 -8.601 -22.791 1.00 54.41 103 GLU A O 1
ATOM 791 N N . THR A 1 104 ? 15.519 -8.274 -24.042 1.00 53.19 104 THR A N 1
ATOM 792 C CA . THR A 1 104 ? 15.989 -9.074 -25.164 1.00 53.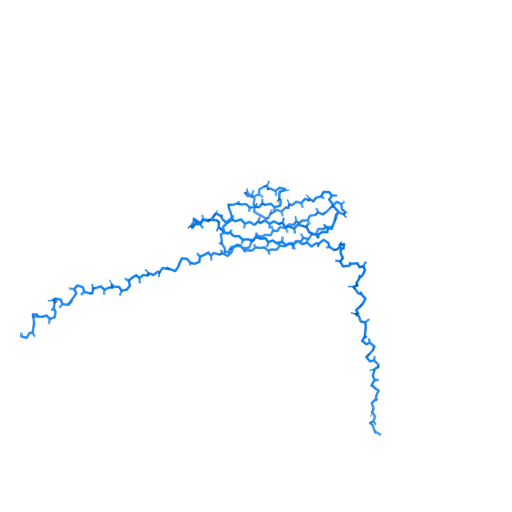19 104 THR A CA 1
ATOM 793 C C . THR A 1 104 ? 16.924 -8.155 -25.926 1.00 53.19 104 THR A C 1
ATOM 795 O O . THR A 1 104 ? 16.527 -7.480 -26.875 1.00 53.19 104 THR A O 1
ATOM 798 N N . PHE A 1 105 ? 18.170 -8.069 -25.464 1.00 60.91 105 PHE A N 1
ATOM 799 C CA . PHE A 1 105 ? 19.248 -7.573 -26.293 1.00 60.91 105 PHE A CA 1
ATOM 800 C C . PHE A 1 105 ? 19.249 -8.528 -27.480 1.00 60.91 105 PHE A C 1
ATOM 802 O O . PHE A 1 105 ? 19.629 -9.688 -27.335 1.00 60.91 105 PHE A O 1
ATOM 809 N N . ASN A 1 106 ? 18.689 -8.110 -28.617 1.00 54.50 106 ASN A N 1
ATOM 810 C CA . ASN A 1 106 ? 18.749 -8.897 -29.835 1.00 54.50 106 ASN A CA 1
ATOM 811 C C . ASN A 1 106 ? 20.236 -9.084 -30.130 1.00 54.50 106 ASN A C 1
ATOM 813 O O . ASN A 1 106 ? 20.863 -8.227 -30.746 1.00 54.50 106 ASN A O 1
ATOM 817 N N . SER A 1 107 ? 20.815 -10.193 -29.669 1.00 54.03 107 SER A N 1
ATOM 818 C CA . SER A 1 107 ? 22.195 -10.594 -29.919 1.00 54.03 107 SER A CA 1
ATOM 819 C C . SER A 1 107 ? 22.390 -11.010 -31.378 1.00 54.03 107 SER A C 1
ATOM 821 O O . SER A 1 107 ? 23.120 -11.946 -31.672 1.00 54.03 107 SER A O 1
ATOM 823 N N . LYS A 1 108 ? 21.801 -10.272 -32.322 1.00 61.94 108 LYS A N 1
ATOM 824 C CA . LYS A 1 108 ? 22.451 -10.017 -33.599 1.00 61.94 108 LYS A CA 1
ATOM 825 C C . LYS A 1 108 ? 23.413 -8.857 -33.399 1.00 61.94 108 LYS A C 1
ATOM 827 O O . LYS A 1 108 ? 23.249 -7.765 -33.932 1.00 61.94 108 LYS A O 1
ATOM 832 N N . PHE A 1 109 ? 24.438 -9.120 -32.597 1.00 62.16 109 PHE A N 1
ATOM 833 C CA . PHE A 1 109 ? 25.712 -8.478 -32.840 1.00 62.16 109 PHE A CA 1
ATOM 834 C C . PHE A 1 109 ? 26.141 -9.052 -34.194 1.00 62.16 109 PHE A C 1
ATOM 836 O O . PHE A 1 109 ? 26.633 -10.172 -34.24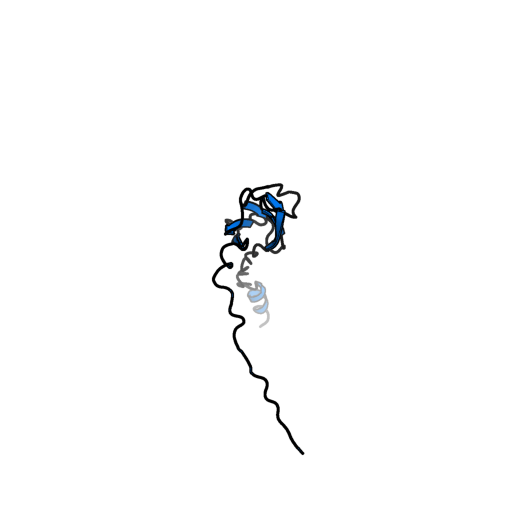0 1.00 62.16 109 PHE A O 1
ATOM 843 N N . ASP A 1 110 ? 25.811 -8.385 -35.301 1.00 60.56 110 ASP A N 1
ATOM 844 C CA . ASP A 1 110 ? 26.436 -8.679 -36.588 1.00 60.56 110 ASP A CA 1
ATOM 845 C C . ASP A 1 110 ? 27.835 -8.060 -36.499 1.00 60.56 110 ASP A C 1
ATOM 847 O O . ASP A 1 110 ? 27.958 -6.831 -36.580 1.00 60.56 110 ASP A O 1
ATOM 851 N N . PRO A 1 111 ? 28.912 -8.836 -36.254 1.00 60.53 111 PRO A N 1
ATOM 852 C CA . PRO A 1 111 ? 30.238 -8.258 -36.277 1.00 60.53 111 PRO A CA 1
ATOM 853 C C . PRO A 1 111 ? 30.519 -7.802 -37.713 1.00 60.53 111 PRO A C 1
ATOM 855 O O . PRO A 1 111 ? 30.813 -8.603 -38.597 1.00 60.53 111 PRO A O 1
ATOM 858 N N . LEU A 1 112 ? 30.510 -6.485 -37.934 1.00 56.75 112 LEU A N 1
ATOM 859 C CA . LEU A 1 112 ? 31.001 -5.821 -39.153 1.00 56.75 112 LEU A CA 1
ATOM 860 C C . LEU A 1 112 ? 32.458 -6.195 -39.506 1.00 56.75 112 LEU A C 1
ATOM 862 O O . LEU A 1 112 ? 32.963 -5.837 -40.566 1.00 56.75 112 LEU A O 1
ATOM 866 N N . PHE A 1 113 ? 33.140 -6.942 -38.637 1.00 57.66 113 PHE A N 1
ATOM 867 C CA . PHE A 1 113 ? 34.502 -7.414 -38.832 1.00 57.66 113 PHE A CA 1
ATOM 868 C C . PHE A 1 113 ? 34.628 -8.638 -39.760 1.00 57.66 113 PHE A C 1
ATOM 870 O O . PHE A 1 113 ? 35.736 -8.947 -40.191 1.00 57.66 113 PHE A O 1
ATOM 877 N N . THR A 1 114 ? 33.526 -9.288 -40.162 1.00 58.94 114 THR A N 1
ATOM 878 C CA . THR A 1 114 ? 33.560 -10.396 -41.144 1.00 58.94 114 THR A CA 1
ATOM 879 C C . THR A 1 114 ? 34.166 -9.986 -42.499 1.00 58.94 114 THR A C 1
ATOM 881 O O . THR A 1 114 ? 34.650 -10.838 -43.238 1.00 58.94 114 THR A O 1
ATOM 884 N N . LEU A 1 115 ? 34.213 -8.689 -42.830 1.00 58.16 115 LEU A N 1
ATOM 885 C CA . LEU A 1 115 ? 34.823 -8.202 -44.076 1.00 58.16 115 LEU A CA 1
ATOM 886 C C . LEU A 1 115 ? 36.334 -7.931 -43.973 1.00 58.16 115 LEU A C 1
ATOM 888 O O . LEU A 1 115 ? 37.002 -7.861 -45.003 1.00 58.16 115 LEU A O 1
ATOM 892 N N . MET A 1 116 ? 36.896 -7.812 -42.766 1.00 64.12 116 MET A N 1
ATOM 893 C CA . MET A 1 116 ? 38.321 -7.495 -42.575 1.00 64.12 116 MET A CA 1
ATOM 894 C C . MET A 1 116 ? 39.217 -8.742 -42.551 1.00 64.12 116 MET A C 1
ATOM 896 O O . MET A 1 116 ? 40.433 -8.622 -42.657 1.00 64.12 116 MET A O 1
ATOM 9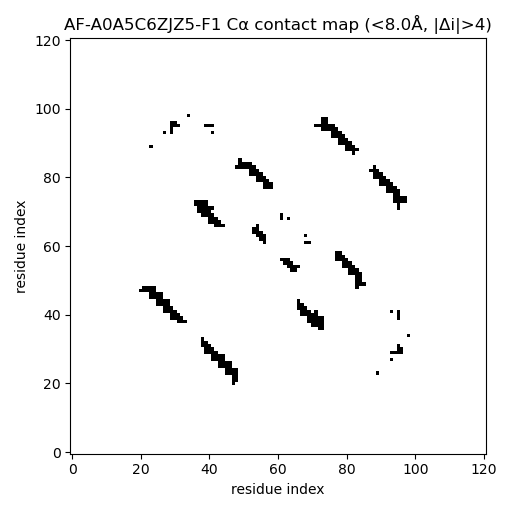00 N N . SER A 1 117 ? 38.634 -9.942 -42.453 1.00 60.66 117 SER A N 1
ATOM 901 C CA . SER A 1 117 ? 39.354 -11.222 -42.512 1.00 60.66 117 SER A CA 1
ATOM 902 C C . SER A 1 117 ? 39.486 -11.808 -43.927 1.00 60.66 117 SER A C 1
ATOM 904 O O . SER A 1 117 ? 40.100 -12.860 -44.076 1.00 60.66 117 SER A O 1
ATOM 906 N N . SER A 1 118 ? 38.950 -11.148 -44.967 1.00 65.62 118 SER A N 1
ATOM 907 C CA . SER A 1 118 ? 39.038 -11.625 -46.366 1.00 65.62 118 SER A CA 1
ATOM 908 C C . SER A 1 118 ? 40.178 -11.013 -47.194 1.00 65.62 118 SER A C 1
ATOM 910 O O . SER A 1 118 ? 40.383 -11.413 -48.334 1.00 65.62 118 SER A O 1
ATOM 912 N N . VAL A 1 119 ? 40.950 -10.077 -46.632 1.00 65.69 119 VAL A N 1
ATOM 913 C CA . VAL A 1 119 ? 42.111 -9.456 -47.299 1.00 65.69 119 VAL A CA 1
ATOM 914 C C . VAL A 1 119 ? 43.392 -9.908 -46.603 1.00 65.69 119 VAL A C 1
ATOM 916 O O . VAL A 1 119 ? 44.156 -9.094 -46.096 1.00 65.69 119 VAL A O 1
ATOM 919 N N . LEU A 1 120 ? 43.601 -11.223 -46.493 1.00 56.88 120 LEU A N 1
ATOM 920 C CA . LEU A 1 120 ? 44.922 -11.766 -46.165 1.00 56.88 120 LEU A CA 1
ATOM 921 C C . LEU A 1 120 ? 45.085 -13.254 -46.507 1.00 56.88 120 LEU A C 1
ATOM 923 O O . LEU A 1 120 ? 45.687 -13.970 -45.722 1.00 56.88 120 LEU A O 1
ATOM 927 N N . PHE A 1 121 ? 44.591 -13.715 -47.661 1.00 58.97 121 PHE A N 1
ATOM 928 C CA . PHE A 1 121 ? 45.111 -14.906 -48.354 1.00 58.97 121 PHE A CA 1
ATOM 929 C C . PHE A 1 121 ? 44.985 -14.708 -49.863 1.00 58.97 121 PHE A C 1
ATOM 931 O O . PHE A 1 121 ? 43.901 -14.254 -50.292 1.00 58.97 121 PHE A O 1
#

Mean predicted aligned error: 15.33 Å

Nearest PDB structures (foldseek):
  9eq7-assembly1_X  TM=5.877E-01  e=1.184E-01  Halobacterium salinarum
  9etu-assembly1_V  TM=5.790E-01  e=4.253E-01  Halobacterium salinarum
  2l3b-assembly1_A  TM=4.565E-01  e=1.410E-01  Bacteroides thetaiotaomicron
  9esm-assembly1_U  TM=5.786E-01  e=6.028E-01  Halobacterium salinarum
  2k70-assembly1_A  TM=4.189E-01  e=1.528E+00  Thermus thermophilus HB8

Foldseek 3Di:
DDDDDDDPPPPDPPPDDPCPQQPWDKDWDWEAPDLDFQFIKIAIDTGHAADDKAKDKPDPVQPDSHRMDGSGGAPDWIWMWIAGPVRDIDIDIDGHHNDPPPPPPVPPPVPPCVVVVPPPD

Organism: NCBI:txid291179

Radius of gyration: 27.83 Å; Cα contacts (8 Å, |Δi|>4): 170; chains: 1; bounding box: 60×61×85 Å

pLDDT: mean 71.84, std 15.15, range [42.81, 89.44]